Protein AF-A0A6N7F312-F1 (afdb_monomer_lite)

Structure (mmCIF, N/CA/C/O backbone):
data_AF-A0A6N7F312-F1
#
_entry.id   AF-A0A6N7F312-F1
#
loop_
_atom_site.group_PDB
_atom_site.id
_atom_site.type_symbol
_atom_site.label_atom_id
_atom_site.label_alt_id
_atom_site.label_comp_id
_atom_site.label_asym_id
_atom_site.label_entity_id
_atom_site.label_seq_id
_atom_site.pdbx_PDB_ins_code
_atom_site.Cartn_x
_atom_site.Cartn_y
_atom_site.Cartn_z
_atom_site.occupancy
_atom_site.B_iso_or_equiv
_atom_site.auth_seq_id
_atom_site.auth_comp_id
_atom_site.auth_asym_id
_atom_site.auth_atom_id
_atom_site.pdbx_PDB_model_num
ATOM 1 N N . MET A 1 1 ? 40.925 20.261 34.888 1.00 41.44 1 MET A N 1
ATOM 2 C CA . MET A 1 1 ? 40.037 21.006 33.969 1.00 41.44 1 MET A CA 1
ATOM 3 C C . MET A 1 1 ? 39.482 20.003 32.974 1.00 41.44 1 MET A C 1
ATOM 5 O O . MET A 1 1 ? 40.224 19.123 32.561 1.00 41.44 1 MET A O 1
ATOM 9 N N . SER A 1 2 ? 38.169 20.064 32.769 1.00 46.91 2 SER A N 1
ATOM 10 C CA . SER A 1 2 ? 37.267 18.989 32.348 1.00 46.91 2 SER A CA 1
ATOM 11 C C . SER A 1 2 ? 37.668 18.178 31.120 1.00 46.91 2 SER A C 1
ATOM 13 O O . SER A 1 2 ? 37.915 18.723 30.049 1.00 46.91 2 SER A O 1
ATOM 15 N N . SER A 1 3 ? 37.575 16.858 31.293 1.00 45.03 3 SER A N 1
ATOM 16 C CA . SER A 1 3 ? 37.234 15.913 30.234 1.00 45.03 3 SER A CA 1
ATOM 17 C C . SER A 1 3 ? 35.804 16.213 29.774 1.00 45.03 3 SER A C 1
ATOM 19 O O . SER A 1 3 ? 34.894 16.243 30.603 1.00 45.03 3 SER A O 1
ATOM 21 N N . SER A 1 4 ? 35.604 16.486 28.487 1.00 48.00 4 SER A N 1
ATOM 22 C CA . SER A 1 4 ? 34.276 16.552 27.878 1.00 48.00 4 SER A CA 1
ATOM 23 C C . SER A 1 4 ? 34.175 15.378 26.917 1.00 48.00 4 SER A C 1
ATOM 25 O O . SER A 1 4 ? 34.557 15.464 25.754 1.00 48.00 4 SER A O 1
ATOM 27 N N . ASP A 1 5 ? 33.732 14.250 27.467 1.00 43.81 5 ASP A N 1
ATOM 28 C CA . ASP A 1 5 ? 33.211 13.136 26.691 1.00 43.81 5 ASP A CA 1
ATOM 29 C C . ASP A 1 5 ? 31.856 13.594 26.144 1.00 43.81 5 ASP A C 1
ATOM 31 O O . ASP A 1 5 ? 30.862 13.699 26.868 1.00 43.81 5 ASP A O 1
ATOM 35 N N . ALA A 1 6 ? 31.858 14.029 24.886 1.00 50.31 6 ALA A N 1
ATOM 36 C CA . ALA A 1 6 ? 30.649 14.392 24.176 1.00 50.31 6 ALA A CA 1
ATOM 37 C C . ALA A 1 6 ? 29.854 13.105 23.946 1.00 50.31 6 ALA A C 1
ATOM 39 O O . ALA A 1 6 ? 30.138 12.346 23.020 1.00 50.31 6 ALA A O 1
ATOM 40 N N . GLY A 1 7 ? 28.874 12.865 24.820 1.00 43.44 7 GLY A N 1
ATOM 41 C CA . GLY A 1 7 ? 27.921 11.774 24.697 1.00 43.44 7 GLY A CA 1
ATOM 42 C C . GLY A 1 7 ? 27.328 11.754 23.292 1.00 43.44 7 GLY A C 1
ATOM 43 O O . GLY A 1 7 ? 26.549 12.629 22.912 1.00 43.44 7 GLY A O 1
ATOM 44 N N . LYS A 1 8 ? 27.735 10.754 22.509 1.00 50.31 8 LYS A N 1
ATOM 45 C CA . LYS A 1 8 ? 27.140 10.428 21.219 1.00 50.31 8 LYS A CA 1
ATOM 46 C C . LYS A 1 8 ? 25.657 10.170 21.469 1.00 50.31 8 LYS A C 1
ATOM 48 O O . LYS A 1 8 ? 25.313 9.224 22.173 1.00 50.31 8 LYS A O 1
ATOM 53 N N . ALA A 1 9 ? 24.800 11.043 20.939 1.00 48.50 9 ALA A N 1
ATOM 54 C CA . ALA A 1 9 ? 23.357 10.852 20.985 1.00 48.50 9 ALA A CA 1
ATOM 55 C C . ALA A 1 9 ? 23.031 9.430 20.494 1.00 48.50 9 ALA A C 1
ATOM 57 O O . ALA A 1 9 ? 23.630 9.001 19.498 1.00 48.50 9 ALA A O 1
ATOM 58 N N . PRO A 1 10 ? 22.142 8.686 21.174 1.00 45.12 10 PRO A N 1
ATOM 59 C CA . PRO A 1 10 ? 21.738 7.381 20.687 1.00 45.12 10 PRO A CA 1
ATOM 60 C C . PRO A 1 10 ? 21.138 7.577 19.296 1.00 45.12 10 PRO A C 1
ATOM 62 O O . PRO A 1 10 ? 20.193 8.346 19.108 1.00 45.12 10 PRO A O 1
ATOM 65 N N . THR A 1 11 ? 21.745 6.929 18.302 1.00 51.00 11 THR A N 1
ATOM 66 C CA . THR A 1 11 ? 21.142 6.755 16.982 1.00 51.00 11 THR A CA 1
ATOM 67 C C . THR A 1 11 ? 19.742 6.195 17.223 1.00 51.00 11 THR A C 1
ATOM 69 O O . THR A 1 11 ? 19.638 5.263 18.022 1.00 51.00 11 THR A O 1
ATOM 72 N N . PRO A 1 12 ? 18.673 6.735 16.614 1.00 52.94 12 PRO A N 1
ATOM 73 C CA . PRO A 1 12 ? 17.352 6.149 16.761 1.00 52.94 12 PRO A CA 1
ATOM 74 C C . PRO A 1 12 ? 17.403 4.772 16.104 1.00 52.94 12 PRO A C 1
ATOM 76 O O . PRO A 1 12 ? 17.316 4.639 14.885 1.00 52.94 12 PRO A O 1
ATOM 79 N N . GLU A 1 13 ? 17.645 3.756 16.920 1.00 51.69 13 GLU A N 1
ATOM 80 C CA . GLU A 1 13 ? 17.410 2.372 16.572 1.00 51.69 13 GLU A CA 1
ATOM 81 C C . GLU A 1 13 ? 15.908 2.322 16.321 1.00 51.69 13 GLU A C 1
ATOM 83 O O . GLU A 1 13 ? 15.106 2.532 17.232 1.00 51.69 13 GLU A O 1
ATOM 88 N N . ALA A 1 14 ? 15.520 2.237 15.048 1.00 60.25 14 ALA A N 1
ATOM 89 C CA . ALA A 1 14 ? 14.131 2.000 14.714 1.00 60.25 14 ALA A CA 1
ATOM 90 C C . ALA A 1 14 ? 13.749 0.729 15.468 1.00 60.25 14 ALA A C 1
ATOM 92 O O . ALA A 1 14 ? 14.367 -0.312 15.244 1.00 60.25 14 ALA A O 1
ATOM 93 N N . ASP A 1 15 ? 12.814 0.839 16.404 1.00 68.19 15 ASP A N 1
ATOM 94 C CA . ASP A 1 15 ? 12.353 -0.290 17.197 1.00 68.19 15 ASP A CA 1
ATOM 95 C C . ASP A 1 15 ? 11.554 -1.219 16.272 1.00 68.19 15 ASP A C 1
ATOM 97 O O . ASP A 1 15 ? 10.337 -1.144 16.145 1.00 68.19 15 ASP A O 1
ATOM 101 N N . ALA A 1 16 ? 12.284 -2.015 15.49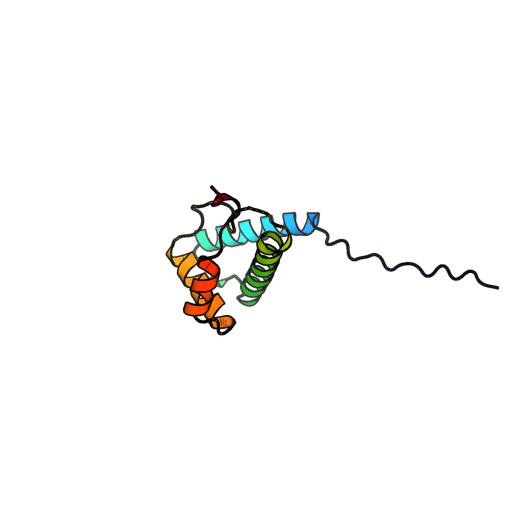2 1.00 67.19 16 ALA A N 1
ATOM 102 C CA . ALA A 1 16 ? 11.731 -2.874 14.457 1.00 67.19 16 ALA A CA 1
ATOM 103 C C . ALA A 1 16 ? 10.798 -3.923 15.069 1.00 67.19 16 ALA A C 1
ATOM 105 O O . ALA A 1 16 ? 9.782 -4.256 14.469 1.00 67.19 16 ALA A O 1
ATOM 106 N N . THR A 1 17 ? 11.100 -4.361 16.295 1.00 69.56 17 THR A N 1
ATOM 107 C CA . THR A 1 17 ? 10.252 -5.259 17.079 1.00 69.56 17 THR A CA 1
ATOM 108 C C . THR A 1 17 ? 8.881 -4.636 17.335 1.00 69.56 17 THR A C 1
ATOM 110 O O . THR A 1 17 ? 7.870 -5.294 17.105 1.00 69.56 17 THR A O 1
ATOM 113 N N . SER A 1 18 ? 8.808 -3.354 17.724 1.00 86.12 18 SER A N 1
ATOM 114 C CA . SER A 1 18 ? 7.502 -2.698 17.882 1.00 86.12 18 SER A CA 1
ATOM 115 C C . SER A 1 18 ? 6.804 -2.420 16.553 1.00 86.12 18 SER A C 1
ATOM 117 O O . SER A 1 18 ? 5.574 -2.436 16.507 1.00 86.12 18 SER A O 1
ATOM 119 N N . LEU A 1 19 ? 7.542 -2.217 15.456 1.00 90.25 19 LEU A N 1
ATOM 120 C CA . LEU A 1 19 ? 6.933 -2.070 14.132 1.00 90.25 19 LEU A CA 1
ATOM 121 C C . LEU A 1 19 ? 6.258 -3.364 13.661 1.00 90.25 19 LEU A C 1
ATOM 123 O O . LEU A 1 19 ? 5.143 -3.285 13.154 1.00 90.25 19 LEU A O 1
ATOM 127 N N . ASP A 1 20 ? 6.894 -4.523 13.840 1.00 93.12 20 ASP A N 1
ATOM 128 C CA . ASP A 1 20 ? 6.327 -5.816 13.438 1.00 93.12 20 ASP A CA 1
ATOM 129 C C . ASP A 1 20 ? 5.043 -6.126 14.231 1.00 93.12 20 ASP A C 1
ATOM 131 O O . ASP A 1 20 ? 4.017 -6.478 13.648 1.00 93.12 20 ASP A O 1
ATOM 135 N N . GLU A 1 21 ? 5.046 -5.893 15.549 1.00 93.88 21 GLU A N 1
ATOM 136 C CA . GLU A 1 21 ? 3.853 -6.050 16.395 1.00 93.88 21 GLU A CA 1
ATOM 137 C C . GLU A 1 21 ? 2.722 -5.086 16.006 1.00 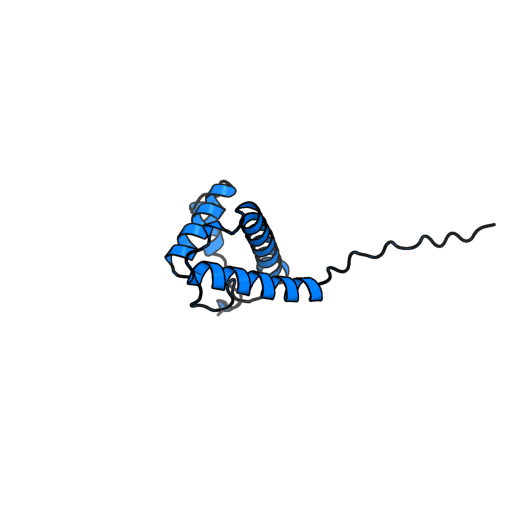93.88 21 GLU A C 1
ATOM 139 O O . GLU A 1 21 ? 1.543 -5.455 15.987 1.00 93.88 21 GLU A O 1
ATOM 144 N N . LEU A 1 22 ? 3.056 -3.830 15.695 1.00 95.31 22 LEU A N 1
ATOM 145 C CA . LEU A 1 22 ? 2.076 -2.845 15.241 1.00 95.31 22 LEU A CA 1
ATOM 146 C C . LEU A 1 22 ? 1.532 -3.187 13.852 1.00 95.31 22 LEU A C 1
ATOM 148 O O . LEU A 1 22 ? 0.339 -2.999 13.622 1.00 95.31 22 LEU A O 1
ATOM 152 N N . ALA A 1 23 ? 2.373 -3.694 12.950 1.00 95.44 23 ALA A N 1
ATOM 153 C CA . ALA A 1 23 ? 1.967 -4.114 11.615 1.00 95.44 23 ALA A CA 1
ATOM 154 C C . ALA A 1 23 ? 0.957 -5.265 11.684 1.00 95.44 23 ALA A C 1
ATOM 156 O O . ALA A 1 23 ? -0.090 -5.172 11.044 1.00 95.44 23 ALA A O 1
ATOM 157 N N . GLU A 1 24 ? 1.210 -6.275 12.522 1.00 95.75 24 GLU A N 1
ATOM 158 C CA . GLU A 1 24 ? 0.272 -7.381 12.747 1.00 95.75 24 GLU A CA 1
ATOM 159 C C . GLU A 1 24 ? -1.069 -6.864 13.285 1.00 95.75 24 GLU A C 1
ATOM 161 O O . GLU A 1 24 ? -2.133 -7.137 12.731 1.00 95.75 24 GLU A O 1
ATOM 166 N N . ARG A 1 25 ? -1.031 -6.013 14.319 1.00 96.31 25 ARG A N 1
ATOM 167 C CA . ARG A 1 25 ? -2.251 -5.443 14.912 1.00 96.31 25 ARG A CA 1
ATOM 168 C C . ARG A 1 25 ? -3.054 -4.610 13.919 1.00 96.31 25 ARG A C 1
ATOM 170 O O . ARG A 1 25 ? -4.283 -4.670 13.931 1.00 96.31 25 ARG A O 1
ATOM 177 N N . VAL A 1 26 ? -2.387 -3.805 13.094 1.00 96.38 26 VAL A N 1
ATOM 178 C CA . VAL A 1 26 ? -3.041 -3.011 12.047 1.00 96.38 26 VAL A CA 1
ATOM 179 C C . VAL A 1 26 ? -3.664 -3.924 10.997 1.00 96.38 26 VAL A C 1
ATOM 181 O O . VAL A 1 26 ? -4.815 -3.696 10.627 1.00 96.38 26 VAL A O 1
ATOM 184 N N . PHE A 1 27 ? -2.941 -4.957 10.557 1.00 95.94 27 PHE A N 1
ATOM 185 C CA . PHE A 1 27 ? -3.429 -5.918 9.57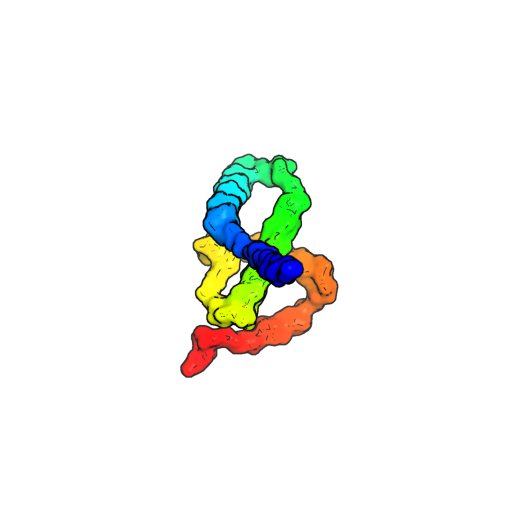3 1.00 95.94 27 PHE A CA 1
ATOM 186 C C . PHE A 1 27 ? -4.700 -6.617 10.065 1.00 95.94 27 PHE A C 1
ATOM 188 O O . PHE A 1 27 ? -5.728 -6.562 9.395 1.00 95.94 27 PHE A O 1
ATOM 195 N N . GLU A 1 28 ? -4.697 -7.144 11.291 1.00 96.25 28 GLU A N 1
ATOM 196 C CA . GLU A 1 28 ? -5.889 -7.761 11.871 1.00 96.25 28 GLU A CA 1
ATOM 197 C C . GLU A 1 28 ? -7.086 -6.798 11.996 1.00 96.25 28 GLU A C 1
ATOM 199 O O . GLU A 1 28 ? -8.242 -7.203 11.855 1.00 96.25 28 GLU A O 1
ATOM 204 N N . ILE A 1 29 ? -6.843 -5.526 12.339 1.00 97.12 29 ILE A N 1
ATOM 205 C CA . ILE A 1 29 ? -7.907 -4.514 12.422 1.00 97.12 29 ILE A CA 1
ATOM 206 C C . ILE A 1 29 ? -8.496 -4.252 11.034 1.00 97.12 29 ILE A C 1
ATOM 208 O O . ILE A 1 29 ? -9.719 -4.174 10.917 1.00 97.12 29 ILE A O 1
ATOM 212 N N . ALA A 1 30 ? -7.649 -4.138 10.009 1.00 95.69 30 ALA A N 1
ATOM 213 C CA . ALA A 1 30 ? -8.072 -3.901 8.636 1.00 95.69 30 ALA A CA 1
ATOM 214 C C . ALA A 1 30 ? -8.900 -5.072 8.088 1.00 95.69 30 ALA A C 1
ATOM 216 O O . ALA A 1 30 ? -10.013 -4.840 7.622 1.00 95.69 30 ALA A O 1
ATOM 217 N N . GLU A 1 31 ? -8.427 -6.314 8.236 1.00 95.38 31 GLU A N 1
ATOM 218 C CA . GLU A 1 31 ? -9.150 -7.511 7.777 1.00 95.38 31 GLU A CA 1
ATOM 219 C C . GLU A 1 31 ? -10.528 -7.617 8.445 1.00 95.38 31 GLU A C 1
ATOM 221 O O . GLU A 1 31 ? -11.544 -7.768 7.771 1.00 95.38 31 GLU A O 1
ATOM 226 N N . ARG A 1 32 ? -10.610 -7.408 9.768 1.00 96.75 32 ARG A N 1
ATOM 227 C CA . ARG A 1 32 ? -11.902 -7.404 10.479 1.00 96.75 32 ARG A CA 1
ATOM 228 C C . ARG A 1 32 ? -12.843 -6.292 10.016 1.00 96.75 32 ARG A C 1
ATOM 230 O O . ARG A 1 32 ? -14.059 -6.465 10.091 1.00 96.75 32 ARG A O 1
ATOM 237 N N . ALA A 1 33 ? -12.315 -5.133 9.626 1.00 97.00 33 ALA A N 1
ATOM 238 C CA . ALA A 1 33 ? -13.128 -4.033 9.114 1.00 97.00 33 ALA A CA 1
ATOM 239 C C . ALA A 1 33 ? -13.644 -4.329 7.699 1.00 97.00 33 ALA A C 1
ATOM 241 O O . ALA A 1 33 ? -14.804 -4.030 7.420 1.00 97.00 33 ALA A O 1
ATOM 242 N N . LEU A 1 34 ? -12.817 -4.949 6.851 1.00 94.94 34 LEU A N 1
ATOM 243 C CA . LEU A 1 34 ? -13.182 -5.400 5.507 1.00 94.94 34 LEU A CA 1
ATOM 244 C C . LEU A 1 34 ? -14.251 -6.500 5.561 1.00 94.94 34 LEU A C 1
ATOM 246 O O . LEU A 1 34 ? -15.305 -6.346 4.952 1.00 94.94 34 LEU A O 1
ATOM 250 N N . ASP A 1 35 ? -14.037 -7.545 6.366 1.00 96.12 35 ASP A N 1
ATOM 251 C CA . ASP A 1 35 ? -14.984 -8.658 6.538 1.00 96.12 35 ASP A CA 1
ATOM 252 C C . ASP A 1 35 ? -16.350 -8.200 7.067 1.00 96.12 35 ASP A C 1
ATOM 254 O O . ASP A 1 35 ? -17.386 -8.796 6.767 1.00 96.12 35 ASP A O 1
ATOM 258 N N . ALA A 1 36 ? -16.353 -7.148 7.888 1.00 96.50 36 ALA A N 1
ATOM 259 C CA . ALA A 1 36 ? -17.562 -6.595 8.483 1.00 96.50 36 ALA A CA 1
ATOM 260 C C . ALA A 1 36 ? -18.225 -5.490 7.641 1.00 96.50 36 ALA A C 1
ATOM 262 O O . ALA A 1 36 ? -19.271 -5.004 8.067 1.00 96.50 36 ALA A O 1
ATOM 263 N N . ASP A 1 37 ? -17.629 -5.073 6.517 1.00 95.81 37 ASP A N 1
ATOM 264 C CA . ASP A 1 37 ? -18.041 -3.901 5.725 1.00 95.81 37 ASP A CA 1
ATOM 265 C C . ASP A 1 37 ? -18.165 -2.615 6.576 1.00 95.81 37 ASP A C 1
ATOM 267 O O . ASP A 1 37 ? -19.124 -1.852 6.485 1.00 95.81 37 ASP A O 1
ATOM 271 N N . ARG A 1 38 ? -17.197 -2.401 7.483 1.00 96.06 38 ARG A N 1
ATOM 272 C CA . ARG A 1 38 ? -17.135 -1.259 8.425 1.00 96.06 38 ARG A CA 1
ATOM 273 C C . ARG A 1 38 ? -15.870 -0.425 8.248 1.00 96.06 38 ARG A C 1
ATOM 275 O O . ARG A 1 38 ? -15.232 -0.002 9.216 1.00 96.06 38 ARG A O 1
ATOM 282 N N . THR A 1 39 ? -15.460 -0.242 6.999 1.00 94.88 39 THR A N 1
ATOM 283 C CA . THR A 1 39 ? -14.286 0.570 6.651 1.00 94.88 39 THR A CA 1
ATOM 284 C C . THR A 1 39 ? -14.505 2.058 6.938 1.00 94.88 39 THR A C 1
ATOM 286 O O . THR A 1 39 ? -13.534 2.771 7.172 1.00 94.88 39 THR A O 1
ATOM 289 N N . ASP A 1 40 ? -15.761 2.503 7.045 1.00 95.94 40 ASP A N 1
ATOM 290 C CA . ASP A 1 40 ? -16.179 3.850 7.459 1.00 95.94 40 ASP A CA 1
ATOM 291 C C . ASP A 1 40 ? -15.687 4.254 8.861 1.00 95.94 40 ASP A C 1
ATOM 293 O O . ASP A 1 40 ? -15.610 5.437 9.188 1.00 95.94 40 ASP A O 1
ATOM 297 N N . GLN A 1 41 ? -15.335 3.274 9.696 1.00 94.25 41 GLN A N 1
ATOM 298 C CA . GLN A 1 41 ? -14.818 3.494 11.049 1.00 94.25 41 GLN A CA 1
ATOM 299 C C . GLN A 1 41 ? -13.314 3.786 11.080 1.00 94.25 41 GLN A C 1
ATOM 301 O O . GLN A 1 41 ? -12.783 4.190 12.119 1.00 94.25 41 GLN A O 1
ATOM 306 N N . LEU A 1 42 ? -12.612 3.552 9.971 1.00 95.50 42 LEU A N 1
ATOM 307 C CA . LEU A 1 42 ? -11.181 3.790 9.857 1.00 95.50 42 LEU A CA 1
ATOM 308 C C . LEU A 1 42 ? -10.939 5.204 9.327 1.00 95.50 42 LEU A C 1
ATOM 310 O O . LEU A 1 42 ? -11.548 5.636 8.357 1.00 95.50 42 LEU A O 1
ATOM 314 N N . SER A 1 43 ? -10.029 5.937 9.967 1.00 97.31 43 SER A N 1
ATOM 315 C CA . SER A 1 43 ? -9.668 7.283 9.513 1.00 97.31 43 SER A CA 1
ATOM 316 C C . SER A 1 43 ? -8.884 7.229 8.202 1.00 97.31 43 SER A C 1
ATOM 318 O O . SER A 1 43 ? -7.860 6.543 8.123 1.00 97.31 43 SER A O 1
ATOM 3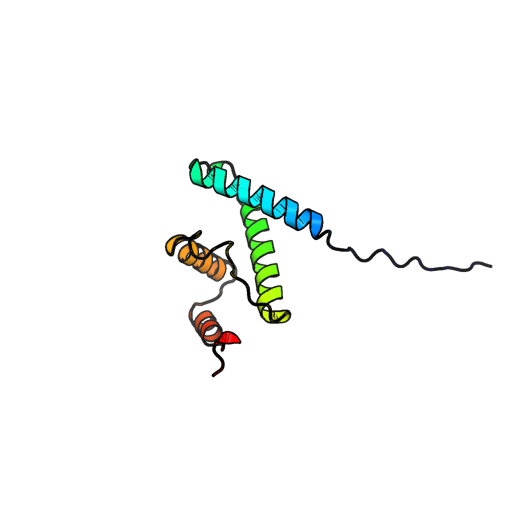20 N N . ASP A 1 44 ? -9.289 8.045 7.228 1.00 97.56 44 ASP A N 1
ATOM 321 C CA . ASP A 1 44 ? -8.554 8.260 5.977 1.00 97.56 44 ASP A CA 1
ATOM 322 C C . ASP A 1 44 ? -7.081 8.613 6.231 1.00 97.56 44 ASP A C 1
ATOM 324 O O . ASP A 1 44 ? -6.186 8.092 5.568 1.00 97.56 44 ASP A O 1
ATOM 328 N N . GLU A 1 45 ? -6.797 9.452 7.235 1.00 97.75 45 GLU A N 1
ATOM 329 C CA . GLU A 1 45 ? -5.429 9.860 7.575 1.00 97.75 45 GLU A CA 1
ATOM 330 C C . GLU A 1 45 ? -4.585 8.667 8.054 1.00 97.75 45 GLU A C 1
ATOM 332 O O . GLU A 1 45 ? -3.389 8.578 7.764 1.00 97.75 45 GLU A O 1
ATOM 337 N N . ALA A 1 46 ? -5.196 7.726 8.781 1.00 96.75 46 ALA A N 1
ATOM 338 C CA . ALA A 1 46 ? -4.508 6.513 9.206 1.00 96.75 46 ALA A CA 1
ATOM 339 C C . ALA A 1 46 ? -4.142 5.652 7.989 1.00 96.75 46 ALA A C 1
ATOM 341 O O . ALA A 1 46 ? -2.989 5.237 7.860 1.00 96.75 46 ALA A O 1
ATOM 342 N N . ILE A 1 47 ? -5.082 5.465 7.058 1.00 96.50 47 ILE A N 1
ATOM 343 C CA . ILE A 1 47 ? -4.862 4.718 5.812 1.00 96.50 47 ILE A CA 1
ATOM 344 C C . ILE A 1 47 ? -3.766 5.389 4.971 1.00 96.50 47 ILE A C 1
ATOM 346 O O . ILE A 1 47 ? -2.837 4.721 4.516 1.00 96.50 47 ILE A O 1
ATOM 350 N N . GLN A 1 48 ? -3.800 6.717 4.836 1.00 97.56 48 GLN A N 1
ATOM 351 C CA . GLN A 1 48 ? -2.775 7.492 4.131 1.00 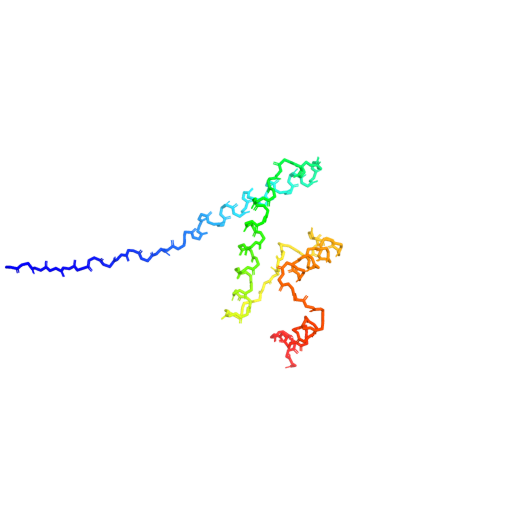97.56 48 GLN A CA 1
ATOM 352 C C . GLN A 1 48 ? -1.381 7.304 4.742 1.00 97.56 48 GLN A C 1
ATOM 354 O O . GLN A 1 48 ? -0.409 7.102 4.009 1.00 97.56 48 GLN A O 1
ATOM 359 N N . LYS A 1 49 ? -1.261 7.341 6.076 1.00 97.31 49 LYS A N 1
ATOM 360 C CA . LYS A 1 49 ? 0.016 7.120 6.779 1.00 97.31 49 LYS A CA 1
ATOM 361 C C . LYS A 1 49 ? 0.549 5.709 6.549 1.00 97.31 49 LYS A C 1
ATOM 363 O O . LYS A 1 49 ? 1.737 5.563 6.258 1.00 97.31 49 LYS A O 1
ATOM 368 N N . LEU A 1 50 ? -0.314 4.697 6.637 1.00 96.25 50 LEU A N 1
ATOM 369 C CA . LEU A 1 50 ? 0.051 3.298 6.403 1.00 96.25 50 LEU A CA 1
ATOM 370 C C . LEU A 1 50 ? 0.522 3.078 4.964 1.00 96.25 50 LEU A C 1
ATOM 372 O O . LEU A 1 50 ? 1.610 2.542 4.757 1.00 96.25 50 LEU A O 1
ATOM 376 N N . LEU A 1 51 ? -0.239 3.566 3.980 1.00 96.19 51 LEU A N 1
ATOM 377 C CA . LEU A 1 51 ? 0.119 3.450 2.567 1.00 96.19 51 LEU A CA 1
ATOM 378 C C . LEU A 1 51 ? 1.432 4.184 2.261 1.00 96.19 51 LEU A C 1
ATOM 380 O O . LEU A 1 51 ? 2.305 3.642 1.587 1.00 96.19 51 LEU A O 1
ATOM 384 N N . THR A 1 52 ? 1.619 5.385 2.818 1.00 97.06 52 THR A N 1
ATOM 385 C CA . THR A 1 52 ? 2.854 6.169 2.660 1.00 97.06 52 THR A CA 1
ATOM 386 C C . THR A 1 52 ? 4.064 5.442 3.242 1.00 97.06 52 THR A C 1
ATOM 388 O O . THR A 1 52 ? 5.108 5.353 2.591 1.00 97.06 52 THR A O 1
ATOM 391 N N . ALA A 1 53 ? 3.949 4.926 4.469 1.00 96.38 53 ALA A N 1
ATOM 392 C CA . ALA A 1 53 ? 5.034 4.209 5.128 1.00 96.38 53 ALA A CA 1
ATOM 393 C C . ALA A 1 53 ? 5.369 2.912 4.380 1.00 96.38 53 ALA A C 1
ATOM 395 O O . ALA A 1 53 ? 6.530 2.693 4.030 1.00 96.38 53 ALA A O 1
ATOM 396 N N . GLY A 1 54 ? 4.352 2.104 4.068 1.00 95.50 54 GLY A N 1
ATOM 397 C CA . GLY A 1 54 ? 4.492 0.845 3.342 1.00 95.50 54 GLY A CA 1
ATOM 398 C C . GLY A 1 54 ? 5.126 1.033 1.966 1.00 95.50 54 GLY A C 1
ATOM 399 O O . GLY A 1 54 ? 6.135 0.397 1.678 1.00 95.50 54 GLY A O 1
ATOM 400 N N . ALA A 1 55 ? 4.618 1.964 1.151 1.00 95.00 55 ALA A N 1
ATOM 401 C CA . ALA A 1 55 ? 5.146 2.221 -0.189 1.00 95.00 55 ALA A CA 1
ATOM 402 C C . ALA A 1 55 ? 6.614 2.672 -0.160 1.00 95.00 55 ALA A C 1
ATOM 404 O O . ALA A 1 55 ? 7.438 2.160 -0.920 1.00 95.00 55 ALA A O 1
ATOM 405 N N . ARG A 1 56 ? 6.976 3.593 0.746 1.00 95.25 56 ARG A N 1
ATOM 406 C CA . ARG A 1 56 ? 8.358 4.090 0.861 1.00 95.25 56 ARG A CA 1
ATOM 407 C C . ARG A 1 56 ? 9.321 3.015 1.357 1.00 95.25 56 ARG A C 1
ATOM 409 O O . ARG A 1 56 ? 10.429 2.916 0.832 1.00 95.25 56 ARG A O 1
ATOM 416 N N . LEU A 1 57 ? 8.916 2.222 2.351 1.00 95.25 57 LEU A N 1
ATOM 417 C CA . LEU A 1 57 ? 9.728 1.119 2.868 1.00 95.25 57 LEU A CA 1
ATOM 418 C C . LEU A 1 57 ? 9.882 0.005 1.830 1.00 95.25 57 LEU A C 1
ATOM 420 O O . LEU A 1 57 ? 10.991 -0.484 1.631 1.00 95.25 57 LEU A O 1
ATOM 424 N N . PHE A 1 58 ? 8.800 -0.363 1.141 1.00 94.44 58 PHE A N 1
ATOM 425 C CA . PHE A 1 58 ? 8.822 -1.374 0.089 1.00 94.44 58 PHE A CA 1
ATOM 426 C C . PHE A 1 58 ? 9.730 -0.955 -1.069 1.00 94.44 58 PHE A C 1
ATOM 428 O O . PHE A 1 58 ? 10.629 -1.711 -1.436 1.00 94.44 58 PHE A O 1
ATOM 435 N N . ALA A 1 59 ? 9.574 0.271 -1.578 1.00 92.19 59 ALA A N 1
ATOM 436 C CA . ALA A 1 59 ? 10.433 0.807 -2.633 1.00 92.19 59 ALA A CA 1
ATOM 437 C C . ALA A 1 59 ? 11.908 0.855 -2.201 1.00 92.19 59 ALA A C 1
ATOM 439 O O . ALA A 1 59 ? 12.782 0.449 -2.959 1.00 92.19 59 ALA A O 1
ATOM 440 N N . ARG A 1 60 ? 12.206 1.283 -0.961 1.00 93.06 60 ARG A N 1
ATOM 441 C CA . ARG A 1 60 ? 13.580 1.278 -0.424 1.00 93.06 60 ARG A CA 1
ATOM 442 C C . ARG A 1 60 ? 14.164 -0.138 -0.403 1.00 93.06 60 ARG A C 1
ATOM 444 O O . ARG A 1 60 ? 15.271 -0.331 -0.893 1.00 93.06 60 ARG A O 1
ATOM 451 N N . LYS A 1 61 ? 13.438 -1.112 0.152 1.00 92.19 61 LYS A N 1
ATOM 452 C CA . LYS A 1 61 ? 13.931 -2.490 0.301 1.00 92.19 61 LYS A CA 1
ATOM 453 C C . LYS A 1 61 ? 14.109 -3.197 -1.044 1.00 92.19 61 LYS A C 1
ATOM 455 O O . LYS A 1 61 ? 15.070 -3.935 -1.217 1.00 92.19 61 LYS A O 1
ATOM 460 N N . THR A 1 62 ? 13.201 -2.981 -1.989 1.00 89.50 62 THR A N 1
ATOM 461 C CA . THR A 1 62 ? 13.246 -3.667 -3.289 1.00 89.50 62 THR A CA 1
ATOM 462 C C . THR A 1 62 ? 14.239 -3.032 -4.257 1.00 89.50 62 THR A C 1
ATOM 464 O O . THR A 1 62 ? 15.012 -3.754 -4.870 1.00 89.50 62 THR A O 1
ATOM 467 N N . GLU A 1 63 ? 14.296 -1.700 -4.351 1.00 82.56 63 GLU A N 1
ATOM 468 C CA . GLU A 1 63 ? 15.184 -1.028 -5.314 1.00 82.56 63 GLU A CA 1
ATOM 469 C C . GLU A 1 63 ? 16.598 -0.785 -4.773 1.00 82.56 63 GLU A C 1
ATOM 471 O O . GLU A 1 63 ? 17.555 -0.800 -5.541 1.00 82.56 63 GLU A O 1
ATOM 476 N N . LEU A 1 64 ? 16.762 -0.509 -3.472 1.00 81.69 64 LEU A N 1
ATOM 477 C CA . LEU A 1 64 ? 18.058 -0.076 -2.923 1.00 81.69 64 LEU A CA 1
ATOM 478 C C . LEU A 1 64 ? 18.767 -1.137 -2.087 1.00 81.69 64 LEU A C 1
ATOM 480 O O . LEU A 1 64 ? 19.979 -1.043 -1.913 1.00 81.69 64 LEU A O 1
ATOM 484 N N . GLU A 1 65 ? 18.032 -2.114 -1.559 1.00 84.81 65 GLU A N 1
ATOM 485 C CA . GLU A 1 65 ? 18.603 -3.242 -0.808 1.00 84.81 65 GLU A CA 1
ATOM 486 C C . GLU A 1 65 ? 18.605 -4.548 -1.622 1.00 84.81 65 GLU A C 1
ATOM 488 O O . GLU A 1 65 ? 19.004 -5.577 -1.084 1.00 84.81 65 GLU A O 1
ATOM 493 N N . ASP A 1 66 ? 18.162 -4.509 -2.887 1.00 80.62 66 ASP A N 1
ATOM 494 C CA . ASP A 1 66 ? 18.080 -5.660 -3.805 1.00 80.62 66 ASP A CA 1
ATOM 495 C C . ASP A 1 66 ? 17.342 -6.868 -3.192 1.00 80.62 66 ASP A C 1
ATOM 497 O O . ASP A 1 66 ? 17.735 -8.029 -3.316 1.00 80.62 66 ASP A O 1
ATOM 501 N N . ARG A 1 67 ? 16.269 -6.590 -2.436 1.00 81.31 67 ARG A N 1
ATOM 502 C CA . ARG A 1 67 ? 15.468 -7.622 -1.767 1.00 81.31 67 ARG A CA 1
ATOM 503 C C . ARG A 1 67 ? 14.265 -8.008 -2.605 1.00 81.31 67 ARG A C 1
ATOM 505 O O . ARG A 1 67 ? 13.503 -7.152 -3.048 1.00 81.31 67 ARG A O 1
ATOM 512 N N . LEU A 1 68 ? 14.005 -9.309 -2.679 1.00 82.94 68 LEU A N 1
ATOM 513 C CA . LEU A 1 68 ? 12.842 -9.864 -3.361 1.00 82.94 68 LEU A CA 1
ATOM 514 C C . LEU A 1 68 ? 11.850 -10.435 -2.346 1.00 82.94 68 LEU A C 1
ATOM 516 O O . LEU A 1 68 ? 12.111 -11.434 -1.678 1.00 82.94 68 LEU A O 1
ATOM 520 N N . PHE A 1 69 ? 10.704 -9.772 -2.211 1.00 90.31 69 PHE A N 1
ATOM 521 C CA . PHE A 1 69 ? 9.545 -10.251 -1.460 1.00 90.31 69 PHE A CA 1
ATOM 522 C C . PHE A 1 69 ? 8.265 -9.657 -2.056 1.00 90.31 69 PHE A C 1
ATOM 524 O O . PHE A 1 69 ? 8.305 -8.664 -2.786 1.00 90.31 69 PHE A O 1
ATOM 531 N N . LEU A 1 70 ? 7.121 -10.288 -1.788 1.00 90.44 70 LEU A N 1
ATOM 532 C CA . LEU A 1 70 ? 5.842 -9.817 -2.313 1.00 90.44 70 LEU A CA 1
ATOM 533 C C . LEU A 1 70 ? 5.428 -8.495 -1.640 1.00 90.44 70 LEU A C 1
ATOM 535 O O . LEU A 1 70 ? 5.627 -8.346 -0.435 1.00 90.44 70 LEU A O 1
ATOM 539 N N . PRO A 1 71 ? 4.794 -7.561 -2.374 1.00 91.50 71 PRO A N 1
ATOM 540 C CA . PRO A 1 71 ? 4.210 -6.356 -1.779 1.00 91.50 71 PRO A CA 1
ATOM 541 C C . PRO A 1 71 ? 3.000 -6.649 -0.875 1.00 91.50 71 PRO A C 1
ATOM 543 O O . PRO A 1 71 ? 2.579 -5.778 -0.123 1.00 91.50 71 PRO A O 1
ATOM 546 N N . PHE A 1 72 ? 2.448 -7.866 -0.941 1.00 93.38 72 PHE A N 1
ATOM 547 C CA . PHE A 1 72 ? 1.292 -8.323 -0.172 1.00 93.38 72 PHE A CA 1
ATOM 548 C C . PHE A 1 72 ? 1.625 -9.611 0.588 1.00 93.38 72 PHE A C 1
ATOM 550 O O . PHE A 1 72 ? 2.468 -10.392 0.143 1.00 93.38 72 PHE A O 1
ATOM 557 N N . VAL A 1 73 ? 0.921 -9.867 1.696 1.00 91.50 73 VAL A N 1
ATOM 558 C CA . VAL A 1 73 ? 1.147 -11.044 2.561 1.00 91.50 73 VAL A CA 1
ATOM 559 C C . VAL A 1 73 ? 0.910 -12.385 1.847 1.00 91.50 73 VAL A C 1
ATOM 561 O O . VAL A 1 73 ? 1.478 -13.402 2.235 1.00 91.50 73 VAL A O 1
ATOM 564 N N . SER A 1 74 ? 0.120 -12.400 0.767 1.00 90.12 74 SER A N 1
ATOM 565 C CA . SER A 1 74 ? 0.021 -13.523 -0.176 1.00 90.12 74 SER A CA 1
ATOM 566 C C . SER A 1 74 ? -0.377 -13.032 -1.576 1.00 90.12 74 SER A C 1
ATOM 568 O O . SER A 1 74 ? -0.658 -11.853 -1.774 1.00 90.12 74 SER A O 1
ATOM 570 N N . ARG A 1 75 ? -0.411 -13.914 -2.583 1.00 85.31 75 ARG A N 1
ATOM 571 C CA . ARG A 1 75 ? -0.774 -13.533 -3.965 1.00 85.31 75 ARG A CA 1
ATOM 572 C C . ARG A 1 75 ? -2.283 -13.365 -4.177 1.00 85.31 75 ARG A C 1
ATOM 574 O O . ARG A 1 75 ? -2.682 -12.917 -5.245 1.00 85.31 75 ARG A O 1
ATOM 581 N N . GLN A 1 76 ? -3.100 -13.768 -3.209 1.00 86.50 76 GLN A N 1
ATOM 582 C CA . GLN A 1 76 ? -4.550 -13.913 -3.345 1.00 86.50 76 GLN A CA 1
ATOM 583 C C . GLN A 1 76 ? -5.328 -12.958 -2.436 1.00 86.50 76 GLN A C 1
ATOM 585 O O . GLN A 1 76 ? -6.550 -12.925 -2.518 1.00 86.50 76 GLN A O 1
ATOM 590 N N . VAL A 1 77 ? -4.637 -12.196 -1.581 1.00 90.25 77 VAL A N 1
ATOM 591 C CA . VAL A 1 77 ? -5.288 -11.279 -0.630 1.00 90.25 77 VAL A CA 1
ATOM 592 C C . VAL A 1 77 ? -5.883 -10.036 -1.289 1.00 90.25 77 VAL A C 1
ATOM 594 O O . VAL A 1 77 ? -6.820 -9.467 -0.752 1.00 90.25 77 VAL A O 1
ATOM 597 N N . CYS A 1 78 ? -5.373 -9.615 -2.449 1.00 92.50 78 CYS A N 1
ATOM 598 C CA . CYS A 1 78 ? -5.908 -8.470 -3.186 1.00 92.50 78 CYS A CA 1
ATOM 599 C C . CYS A 1 78 ? -6.513 -8.925 -4.512 1.00 92.50 78 CYS A C 1
ATOM 601 O O . CYS A 1 78 ? -5.913 -9.719 -5.245 1.00 92.50 78 CYS A O 1
ATOM 603 N N . THR A 1 79 ? -7.676 -8.377 -4.855 1.00 93.50 79 THR A N 1
ATOM 604 C CA . THR A 1 79 ? -8.266 -8.553 -6.181 1.00 93.50 79 THR A CA 1
ATOM 605 C C . THR A 1 79 ? -7.532 -7.700 -7.217 1.00 93.50 79 THR A C 1
ATOM 607 O O . THR A 1 79 ? -6.829 -6.740 -6.894 1.00 93.50 79 THR A O 1
ATOM 610 N N . ALA A 1 80 ? -7.723 -8.014 -8.501 1.00 93.94 80 ALA A N 1
ATOM 611 C CA . ALA A 1 80 ? -7.192 -7.182 -9.582 1.00 93.94 80 ALA A CA 1
ATOM 612 C C . ALA A 1 80 ? -7.713 -5.735 -9.503 1.00 93.94 80 ALA A C 1
ATOM 614 O O . ALA A 1 80 ? -6.968 -4.797 -9.781 1.00 93.94 80 ALA A O 1
ATOM 615 N N . THR A 1 81 ? -8.968 -5.551 -9.083 1.00 95.50 81 THR A N 1
ATOM 616 C CA . THR A 1 81 ? -9.580 -4.229 -8.923 1.00 95.50 81 THR A CA 1
ATOM 617 C C . THR A 1 81 ? -8.901 -3.428 -7.818 1.00 95.50 81 THR A C 1
ATOM 619 O O . THR A 1 81 ? -8.575 -2.267 -8.056 1.00 95.50 81 THR A O 1
ATOM 622 N N . ASP A 1 82 ? -8.612 -4.040 -6.664 1.00 94.31 82 ASP A N 1
ATOM 623 C CA . ASP A 1 82 ? -7.930 -3.360 -5.550 1.00 94.31 82 ASP A CA 1
ATOM 624 C C . ASP A 1 82 ? -6.567 -2.826 -5.992 1.00 94.31 82 ASP A C 1
ATOM 626 O O . ASP A 1 82 ? -6.218 -1.669 -5.740 1.00 94.31 82 ASP A O 1
ATOM 630 N N . VAL A 1 83 ? -5.817 -3.658 -6.722 1.00 95.31 8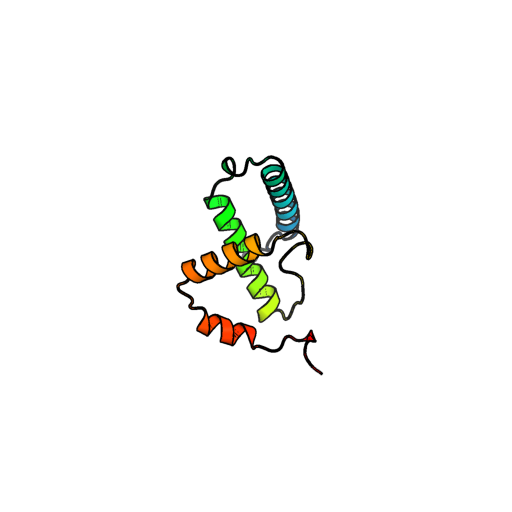3 VAL A N 1
ATOM 631 C CA . VAL A 1 83 ? -4.495 -3.302 -7.243 1.00 95.31 83 VAL A CA 1
ATOM 632 C C . VAL A 1 83 ? -4.599 -2.187 -8.282 1.00 95.31 83 VAL A C 1
ATOM 634 O O . VAL A 1 83 ? -3.874 -1.198 -8.183 1.00 95.31 83 VAL A O 1
ATOM 637 N N . CYS A 1 84 ? -5.500 -2.305 -9.262 1.00 95.06 84 CYS A N 1
ATOM 638 C CA . CYS A 1 84 ? -5.671 -1.290 -10.303 1.00 95.06 84 CYS A CA 1
ATOM 639 C C . CYS A 1 84 ? -6.121 0.060 -9.733 1.00 95.06 84 CYS A C 1
ATOM 641 O O . CYS A 1 84 ? -5.565 1.091 -10.116 1.00 95.06 84 CYS A O 1
ATOM 643 N N . GLN A 1 85 ? -7.092 0.062 -8.816 1.00 96.19 85 GLN A N 1
ATOM 644 C CA . GLN A 1 85 ? -7.588 1.277 -8.173 1.00 96.19 85 GLN A CA 1
ATOM 645 C C . GLN A 1 85 ? -6.474 1.946 -7.363 1.00 96.19 85 GLN A C 1
ATOM 647 O O . GLN A 1 85 ? -6.168 3.116 -7.589 1.00 96.19 85 GLN A O 1
ATOM 652 N N . THR A 1 86 ? -5.814 1.189 -6.481 1.00 95.62 86 THR A N 1
ATOM 653 C CA . THR A 1 86 ? -4.748 1.714 -5.616 1.00 95.62 86 THR A CA 1
ATOM 654 C C . THR A 1 86 ? -3.583 2.257 -6.438 1.00 95.62 86 THR A C 1
ATOM 656 O O . THR A 1 86 ? -3.148 3.386 -6.218 1.00 95.62 86 THR A O 1
ATOM 659 N N . ALA A 1 87 ? -3.106 1.500 -7.432 1.00 93.81 87 ALA A N 1
ATOM 660 C CA . ALA A 1 87 ? -2.009 1.937 -8.288 1.00 93.81 87 ALA A CA 1
ATOM 661 C C . ALA A 1 87 ? -2.369 3.212 -9.062 1.00 93.81 87 ALA A C 1
ATOM 663 O O . ALA A 1 87 ? -1.573 4.146 -9.101 1.00 93.81 87 ALA A O 1
ATOM 664 N N . THR A 1 88 ? -3.573 3.289 -9.636 1.00 94.12 88 THR A N 1
ATOM 665 C CA . THR A 1 88 ? -3.997 4.466 -10.410 1.00 94.12 88 THR A CA 1
ATOM 666 C C . THR A 1 88 ? -4.065 5.721 -9.539 1.00 94.12 88 THR A C 1
ATOM 668 O O . THR A 1 88 ? -3.593 6.778 -9.958 1.00 94.12 88 THR A O 1
ATOM 671 N N . GLU A 1 89 ? -4.598 5.616 -8.321 1.00 96.44 89 GLU A N 1
ATOM 672 C CA . GLU A 1 89 ? -4.651 6.748 -7.389 1.00 96.44 89 GLU A CA 1
ATOM 673 C C . GLU A 1 89 ? -3.260 7.162 -6.896 1.00 96.44 89 GLU A C 1
ATOM 675 O O . GLU A 1 89 ? -2.972 8.355 -6.810 1.00 96.44 89 GLU A O 1
ATOM 680 N N . MET A 1 90 ? -2.352 6.209 -6.662 1.00 95.06 90 MET A N 1
ATOM 681 C CA . MET A 1 90 ? -0.960 6.528 -6.327 1.00 95.06 90 MET A CA 1
ATOM 682 C C . MET A 1 90 ? -0.260 7.297 -7.452 1.00 95.06 90 MET A C 1
ATOM 684 O O . MET A 1 90 ? 0.430 8.273 -7.170 1.00 95.06 90 MET A O 1
ATOM 688 N N . LEU A 1 91 ? -0.453 6.896 -8.715 1.00 94.50 91 LEU A N 1
ATOM 689 C CA . LEU A 1 91 ? 0.111 7.599 -9.873 1.00 94.50 91 LEU A CA 1
ATOM 690 C C . LEU A 1 91 ? -0.436 9.027 -9.982 1.00 94.50 91 LEU A C 1
ATOM 692 O O . LEU A 1 91 ? 0.337 9.968 -10.149 1.00 94.50 91 LEU A O 1
ATOM 696 N N . ARG A 1 92 ? -1.756 9.201 -9.822 1.00 94.44 92 ARG A N 1
ATOM 697 C CA . ARG A 1 92 ? -2.407 10.523 -9.818 1.00 94.44 92 ARG A CA 1
ATOM 698 C C . ARG A 1 92 ? -1.884 11.417 -8.698 1.00 94.44 92 ARG A C 1
ATOM 700 O O . ARG A 1 92 ? -1.642 12.596 -8.934 1.00 94.44 92 ARG A O 1
ATOM 707 N N . ALA A 1 93 ? -1.679 10.864 -7.503 1.00 96.12 93 ALA A N 1
ATOM 708 C CA . ALA A 1 93 ? -1.228 11.618 -6.334 1.00 96.12 93 ALA A CA 1
ATOM 709 C C . ALA A 1 93 ? 0.167 12.246 -6.503 1.00 96.12 93 ALA A C 1
ATOM 711 O O . ALA A 1 93 ? 0.475 13.227 -5.828 1.00 96.12 93 ALA A O 1
ATOM 712 N N . VAL A 1 94 ? 1.003 11.698 -7.390 1.00 94.75 94 VAL A N 1
ATOM 713 C CA . VAL A 1 94 ? 2.357 12.205 -7.675 1.00 94.75 94 VAL A CA 1
ATOM 714 C C . VAL A 1 94 ? 2.513 12.748 -9.099 1.00 94.75 94 VAL A C 1
ATOM 716 O O . VAL A 1 94 ? 3.638 12.976 -9.532 1.00 94.75 94 VAL A O 1
ATOM 719 N N . ASP A 1 95 ? 1.400 12.946 -9.814 1.00 93.75 95 ASP A N 1
ATOM 720 C CA . ASP A 1 95 ? 1.365 13.417 -11.206 1.00 93.75 95 ASP A CA 1
ATOM 721 C C . ASP A 1 95 ? 2.240 12.576 -12.164 1.00 93.75 95 ASP A C 1
ATOM 723 O O . ASP A 1 95 ? 2.899 13.089 -13.067 1.00 93.75 95 ASP A O 1
ATOM 727 N N . LEU A 1 96 ? 2.273 11.252 -11.954 1.00 93.06 96 LEU A N 1
ATOM 728 C CA . LEU A 1 96 ? 3.026 10.327 -12.804 1.00 93.06 96 LEU A CA 1
ATOM 729 C C . LEU A 1 96 ? 2.137 9.790 -13.928 1.00 93.06 96 LEU A C 1
ATOM 731 O O . LEU A 1 96 ? 1.100 9.167 -13.682 1.00 93.06 96 LEU A O 1
ATOM 735 N N . ASN A 1 97 ? 2.558 9.989 -15.177 1.00 88.06 97 ASN A N 1
ATOM 736 C CA . ASN A 1 97 ? 1.831 9.466 -16.330 1.00 88.06 97 ASN A CA 1
ATOM 737 C C . ASN A 1 97 ? 2.147 7.975 -16.583 1.00 88.06 97 ASN A C 1
ATOM 739 O O . ASN A 1 97 ? 3.165 7.429 -16.155 1.00 88.06 97 ASN A O 1
ATOM 743 N N . THR A 1 98 ? 1.264 7.295 -17.315 1.00 84.56 98 THR A N 1
ATOM 744 C CA . THR A 1 98 ? 1.390 5.856 -17.595 1.00 84.56 98 THR A CA 1
ATOM 745 C C . THR A 1 98 ? 2.525 5.503 -18.560 1.00 84.56 98 THR A C 1
ATOM 747 O O . THR A 1 98 ? 2.982 4.360 -18.548 1.00 84.56 98 THR A O 1
ATOM 750 N N . PHE A 1 99 ? 3.007 6.446 -19.377 1.00 85.25 99 PHE A N 1
ATOM 751 C CA . PHE A 1 99 ? 4.153 6.218 -20.264 1.00 85.25 99 PHE A CA 1
ATOM 752 C C . PHE A 1 99 ? 5.457 6.109 -19.466 1.00 85.25 99 PHE A C 1
ATOM 754 O O . PHE A 1 99 ? 6.240 5.189 -19.701 1.00 85.25 99 PHE A O 1
ATOM 761 N N . ASP A 1 100 ? 5.648 6.975 -18.469 1.00 84.31 100 ASP A N 1
ATOM 762 C CA . ASP A 1 100 ? 6.792 6.908 -17.555 1.00 84.31 100 ASP A CA 1
ATOM 763 C C . ASP A 1 100 ? 6.769 5.604 -16.744 1.00 84.31 100 ASP A C 1
ATOM 765 O O . ASP A 1 100 ? 7.798 4.946 -16.567 1.00 84.31 100 ASP A O 1
ATOM 769 N N . LEU A 1 101 ? 5.578 5.163 -16.321 1.00 86.06 101 LEU A N 1
ATOM 770 C CA . LEU A 1 101 ? 5.415 3.866 -15.663 1.00 86.06 101 LEU A CA 1
ATOM 771 C C . LEU A 1 101 ? 5.802 2.695 -16.581 1.00 86.06 101 LEU A C 1
ATOM 773 O O . LEU A 1 101 ? 6.440 1.745 -16.124 1.00 86.06 101 LEU A O 1
ATOM 777 N N . ALA A 1 102 ? 5.458 2.752 -17.872 1.00 85.81 102 ALA A N 1
ATOM 778 C CA . ALA A 1 102 ? 5.816 1.709 -18.834 1.00 85.81 102 ALA A CA 1
ATOM 779 C C . ALA A 1 102 ? 7.342 1.552 -18.979 1.00 85.81 102 ALA A C 1
ATOM 781 O O . ALA A 1 102 ? 7.840 0.426 -19.080 1.00 85.81 102 ALA A O 1
ATOM 782 N N . MET A 1 103 ? 8.103 2.651 -18.902 1.00 84.12 103 MET A N 1
ATOM 783 C CA . MET A 1 103 ? 9.570 2.586 -18.862 1.00 84.12 103 MET A CA 1
ATOM 784 C C . MET A 1 103 ? 10.080 1.852 -17.616 1.00 84.12 103 MET A C 1
ATOM 786 O O . MET A 1 103 ? 11.065 1.118 -17.697 1.00 84.12 103 MET A O 1
ATOM 790 N N . TRP A 1 104 ? 9.404 2.005 -16.475 1.00 81.00 104 TRP A N 1
ATOM 791 C CA . TRP A 1 104 ? 9.763 1.310 -15.237 1.00 81.00 104 TRP A CA 1
ATOM 792 C C . TRP A 1 104 ? 9.439 -0.186 -15.285 1.00 81.00 104 TRP A C 1
ATOM 794 O O . TRP A 1 104 ? 10.237 -1.002 -14.832 1.00 81.00 104 TRP A O 1
ATOM 804 N N . TYR A 1 105 ? 8.309 -0.558 -15.893 1.00 77.38 105 TYR A N 1
ATOM 805 C CA . TYR A 1 105 ? 7.895 -1.959 -16.060 1.00 77.38 105 TYR A CA 1
ATOM 806 C C . TYR A 1 105 ? 8.842 -2.764 -16.963 1.00 77.38 105 TYR A C 1
ATOM 808 O O . TYR A 1 105 ? 8.919 -3.983 -16.865 1.00 77.38 105 TYR A O 1
ATOM 816 N N . SER A 1 106 ? 9.576 -2.072 -17.835 1.00 74.62 106 SER A N 1
ATOM 817 C CA . SER A 1 106 ? 10.531 -2.666 -18.775 1.00 74.62 106 SER A CA 1
ATOM 818 C C . SER A 1 106 ? 11.872 -3.046 -18.131 1.00 74.62 106 SER A C 1
ATOM 820 O O . SER A 1 106 ? 12.741 -3.590 -18.814 1.00 74.62 106 SER A O 1
ATOM 822 N N . ARG A 1 107 ? 12.091 -2.719 -16.848 1.00 76.44 107 ARG A N 1
ATOM 823 C CA . ARG A 1 107 ? 13.344 -3.042 -16.157 1.00 76.44 107 ARG A CA 1
ATOM 824 C C . ARG A 1 107 ? 13.444 -4.553 -15.902 1.00 76.44 107 ARG A C 1
ATOM 826 O O . ARG A 1 107 ? 12.482 -5.128 -15.396 1.00 76.44 107 ARG A O 1
ATOM 833 N N . PRO A 1 108 ? 14.593 -5.189 -16.200 1.00 71.56 108 PRO A N 1
ATOM 834 C CA . PRO A 1 108 ? 14.812 -6.593 -15.864 1.00 71.56 108 PRO A CA 1
ATOM 835 C C . PRO A 1 108 ? 14.670 -6.805 -14.357 1.00 71.56 108 PRO A C 1
ATOM 837 O O . PRO A 1 108 ? 15.253 -6.043 -13.581 1.00 71.56 108 PRO A O 1
ATOM 840 N N . ARG A 1 109 ? 13.932 -7.836 -13.931 1.00 70.81 109 ARG A N 1
ATOM 841 C CA . ARG A 1 109 ? 14.021 -8.299 -12.542 1.00 70.81 109 ARG A CA 1
ATOM 842 C C . ARG A 1 109 ? 15.220 -9.235 -12.394 1.00 70.81 109 ARG A C 1
ATOM 844 O O . ARG A 1 109 ? 15.564 -9.912 -13.362 1.00 70.81 109 ARG A O 1
ATOM 851 N N . PRO A 1 110 ? 15.836 -9.318 -11.204 1.00 65.88 110 PRO A N 1
ATOM 852 C CA . PRO A 1 110 ? 16.946 -10.242 -10.964 1.00 65.88 110 PRO A CA 1
ATOM 853 C C . PRO A 1 110 ? 16.608 -11.701 -11.320 1.00 65.88 110 PRO A C 1
ATOM 855 O O . PRO A 1 110 ? 17.459 -12.411 -11.845 1.00 65.88 110 PRO A O 1
ATOM 858 N N . ASP A 1 111 ? 15.351 -12.112 -11.119 1.00 64.00 111 ASP A N 1
ATOM 859 C CA . ASP A 1 111 ? 14.854 -13.460 -11.439 1.00 64.00 111 ASP A CA 1
ATOM 860 C C . ASP A 1 111 ? 14.582 -13.691 -12.942 1.00 64.00 111 ASP A C 1
ATOM 862 O O . ASP A 1 111 ? 14.369 -14.829 -13.354 1.00 64.00 111 ASP A O 1
ATOM 866 N N . ASP A 1 112 ? 14.579 -12.629 -13.760 1.00 62.16 112 ASP A N 1
ATOM 867 C CA . ASP A 1 112 ? 14.340 -12.684 -15.211 1.00 62.16 112 ASP A CA 1
ATOM 868 C C . ASP A 1 112 ? 15.659 -12.751 -16.020 1.00 62.16 112 ASP A C 1
ATOM 870 O O . ASP A 1 112 ? 15.640 -12.706 -17.254 1.00 62.16 112 ASP A O 1
ATOM 874 N N . ALA A 1 113 ? 16.817 -12.830 -15.347 1.00 54.12 113 ALA A N 1
ATOM 875 C CA . ALA A 1 113 ? 18.106 -13.047 -16.001 1.00 54.12 113 ALA A CA 1
ATOM 876 C C . ALA A 1 113 ? 18.210 -14.501 -16.522 1.00 54.12 113 ALA A C 1
ATOM 878 O O . ALA A 1 113 ? 17.829 -15.422 -15.799 1.00 54.12 113 ALA A O 1
ATOM 879 N N . PRO A 1 114 ? 18.691 -14.720 -17.763 1.00 58.25 114 PRO A N 1
ATOM 880 C CA . PRO A 1 114 ? 18.797 -16.053 -18.363 1.00 58.25 114 PRO A CA 1
ATOM 881 C C . PRO A 1 114 ? 19.800 -16.975 -17.658 1.00 58.25 114 PRO A C 1
ATOM 883 O O . PRO A 1 114 ? 20.803 -16.466 -17.104 1.00 58.25 114 PRO A O 1
#

Radius of gyration: 19.59 Å; chains: 1; bounding box: 58×37×54 Å

Foldseek 3Di:
DDDDPPPDDPDPPPPVVVVVVVVVVVVVVVVVCVVVVNCVPDDPVVVVVVCVVLVVVVCCCVVPVVDDDDSDPDPPPDDPVRVVVVVVVVCVVVVHDVVVVVVVVPDDRPVNDD

pLDDT: mean 84.43, std 16.35, range [41.44, 97.75]

Secondary structure (DSSP, 8-state):
--------PPP----HHHHHHHHHHHHHHHHHHHHTT-GGGS-HHHHHHHHHHHHHHHHIIIIIS-----SSSSSSSS-HHHHHHHHHHHHHHTT--HHHHHHHHTSPPGGG--

Sequence (114 aa):
MSSSDAGKAPTPEADATSLDELAERVFEIAERALDADRTDQLSDEAIQKLLTAGARLFARKTELEDRLFLPFVSRQVCTATDVCQTATEMLRAVDLNTFDLAMWYSRPRPDDAP